Protein AF-A0A1F5MFX7-F1 (afdb_monomer_lite)

Organism: NCBI:txid1797792

Secondary structure (DSSP, 8-state):
--HHHHHHHHHHHHHHHHHHHHHHHHHHHHHHHHHHHHHHHIIIIIHHHHHHHHHHHHHHHHHHHHHHHHHHHHHHHHHHHHHHHTPPPPGGGSPPP--

Foldseek 3Di:
DDPVVVVVVVCVVCVVVVVVVVVVVVVVVVVVVVVVVVVCCCVPPPVPVVVVVVVVVVVVVVVVVVVVVVVVVVLVVVVVVCVVVVHDDDPVPDDDDDD

pLDDT: mean 91.45, std 9.1, range [54.09, 98.12]

Sequence (99 aa):
MNNVDFKKLLGEAIKPLSDAQEEFRKDLSGVKEDQADLRKIIEESVLPPLIYIETTVKSYSDRYVTNEDHIGRLDKRLHTVEDNLEISPPQDLTIPVFD

Structure (mmCIF, N/CA/C/O backbone):
data_AF-A0A1F5MFX7-F1
#
_entry.id   AF-A0A1F5MFX7-F1
#
loop_
_atom_site.group_PDB
_atom_site.id
_atom_site.type_symbol
_atom_site.label_atom_id
_atom_site.label_alt_id
_atom_site.label_comp_id
_atom_site.label_asym_id
_atom_site.label_entity_id
_atom_site.label_seq_id
_atom_site.pdbx_PDB_ins_code
_atom_site.Cartn_x
_atom_site.Cartn_y
_atom_site.Cartn_z
_atom_site.occupancy
_atom_site.B_iso_or_equiv
_atom_site.auth_seq_id
_atom_site.auth_comp_id
_atom_site.auth_asym_id
_atom_site.auth_atom_id
_atom_site.pdbx_PDB_model_num
ATOM 1 N N . MET A 1 1 ? -28.975 8.780 62.805 1.00 64.62 1 MET A N 1
ATOM 2 C CA . MET A 1 1 ? -28.848 7.993 61.562 1.00 64.62 1 MET A CA 1
ATOM 3 C C . MET A 1 1 ? -28.039 6.758 61.898 1.00 64.62 1 MET A C 1
ATOM 5 O O . MET A 1 1 ? -26.955 6.914 62.452 1.00 64.62 1 MET A O 1
ATOM 9 N N . ASN A 1 2 ? -28.583 5.559 61.687 1.00 89.19 2 ASN A N 1
ATOM 10 C CA . ASN A 1 2 ? -27.873 4.339 62.065 1.00 89.19 2 ASN A CA 1
ATOM 11 C C . ASN A 1 2 ? -26.829 3.991 60.998 1.00 89.19 2 ASN A C 1
ATOM 13 O O . ASN A 1 2 ? -26.958 4.357 59.833 1.00 89.19 2 ASN A O 1
ATOM 17 N N . ASN A 1 3 ? -25.776 3.276 61.401 1.00 89.00 3 ASN A N 1
ATOM 18 C CA . ASN A 1 3 ? -24.648 2.907 60.533 1.00 89.00 3 ASN A CA 1
ATOM 19 C C . ASN A 1 3 ? -25.111 2.189 59.243 1.00 89.00 3 ASN A C 1
ATOM 21 O O . ASN A 1 3 ? -24.537 2.369 58.173 1.00 89.00 3 ASN A O 1
ATOM 25 N N . VAL A 1 4 ? -26.212 1.439 59.335 1.00 92.38 4 VAL A N 1
ATOM 26 C CA . VAL A 1 4 ? -26.863 0.762 58.204 1.00 92.38 4 VAL A CA 1
ATOM 27 C C . VAL A 1 4 ? -27.397 1.758 57.166 1.00 92.38 4 VAL A C 1
ATOM 29 O O . VAL A 1 4 ? -27.126 1.590 55.978 1.00 92.38 4 VAL A O 1
ATOM 32 N N . ASP A 1 5 ? -28.080 2.821 57.597 1.00 92.12 5 ASP A N 1
ATOM 33 C CA . ASP A 1 5 ? -28.646 3.836 56.697 1.00 92.12 5 ASP A CA 1
ATOM 34 C C . ASP A 1 5 ? -27.542 4.615 55.979 1.00 92.12 5 ASP A C 1
ATOM 36 O O . ASP A 1 5 ? -27.641 4.899 54.790 1.00 92.12 5 ASP A O 1
ATOM 40 N N . PHE A 1 6 ? -26.449 4.909 56.689 1.00 92.25 6 PHE A N 1
ATOM 41 C CA . PHE A 1 6 ? -25.285 5.587 56.119 1.00 92.25 6 PHE A CA 1
ATOM 42 C C . PHE A 1 6 ? -24.582 4.750 55.052 1.00 92.25 6 PHE A C 1
ATOM 44 O O . PHE A 1 6 ? -24.281 5.258 53.973 1.00 92.25 6 PHE A O 1
ATOM 51 N N . LYS A 1 7 ? -24.380 3.453 55.307 1.00 92.94 7 LYS A N 1
ATOM 52 C CA . LYS A 1 7 ? -23.823 2.533 54.305 1.00 92.94 7 LYS A CA 1
ATOM 53 C C . LYS A 1 7 ? -24.714 2.412 53.074 1.00 92.94 7 LYS A C 1
ATOM 55 O O . LYS A 1 7 ? -24.194 2.354 51.964 1.00 92.94 7 LYS A O 1
ATOM 60 N N . LYS A 1 8 ? -26.036 2.397 53.259 1.00 94.06 8 LYS A N 1
ATOM 61 C CA . LYS A 1 8 ? -26.990 2.339 52.149 1.00 94.06 8 LYS A CA 1
ATOM 62 C C . LYS A 1 8 ? -26.911 3.593 51.274 1.00 94.06 8 LYS A C 1
ATOM 64 O O . LYS A 1 8 ? -26.781 3.470 50.062 1.00 94.06 8 LYS A O 1
ATOM 69 N N . LEU A 1 9 ? -26.888 4.774 51.893 1.00 94.06 9 LEU A N 1
ATOM 70 C CA . LEU A 1 9 ? -26.805 6.060 51.194 1.00 94.06 9 LEU A CA 1
ATOM 71 C C . LEU A 1 9 ? -25.475 6.212 50.430 1.00 94.06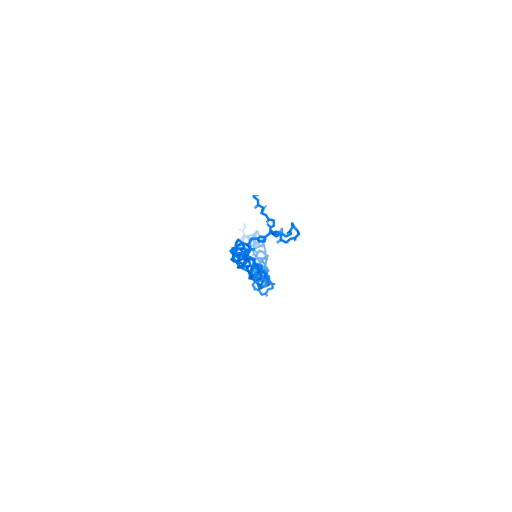 9 LEU A C 1
ATOM 73 O O . LEU A 1 9 ? -25.464 6.661 49.289 1.00 94.06 9 LEU A O 1
ATOM 77 N N . LEU A 1 10 ? -24.362 5.756 51.017 1.00 92.81 10 LEU A N 1
ATOM 78 C CA . LEU A 1 10 ? -23.066 5.673 50.330 1.00 92.81 10 LEU A CA 1
ATOM 79 C C . LEU A 1 10 ? -23.082 4.694 49.151 1.00 92.81 10 LEU A C 1
ATOM 81 O O . LEU A 1 10 ? -22.556 5.014 48.089 1.00 92.81 10 LEU A O 1
ATOM 85 N N . GLY A 1 11 ? -23.681 3.514 49.325 1.00 93.94 11 GLY A N 1
ATOM 86 C CA . GLY A 1 11 ? -23.807 2.525 48.255 1.00 93.94 11 GLY A CA 1
ATOM 87 C C . GLY A 1 11 ? -24.616 3.056 47.073 1.00 93.94 11 GLY A C 1
ATOM 88 O O . GLY A 1 11 ? -24.198 2.908 45.928 1.00 93.94 11 GLY A O 1
ATOM 89 N N . GLU A 1 12 ? -25.730 3.735 47.347 1.00 94.62 12 GLU A N 1
ATOM 90 C CA . GLU A 1 12 ? -26.561 4.379 46.323 1.00 94.62 12 GLU A CA 1
ATOM 91 C C . GLU A 1 12 ? -25.829 5.537 45.630 1.00 94.62 12 GLU A C 1
ATOM 93 O O . GLU A 1 12 ? -25.939 5.678 44.415 1.00 94.62 12 GLU A O 1
ATOM 98 N N . ALA A 1 13 ? -25.028 6.317 46.363 1.00 93.50 13 ALA A N 1
ATOM 99 C CA . ALA A 1 13 ? -24.245 7.414 45.795 1.00 93.50 13 ALA A CA 1
ATOM 100 C C . ALA A 1 13 ? -23.061 6.944 44.926 1.00 93.50 13 ALA A C 1
ATOM 102 O O . ALA A 1 13 ? -22.712 7.618 43.960 1.00 93.50 13 ALA A O 1
ATOM 103 N N . ILE A 1 14 ? -22.437 5.802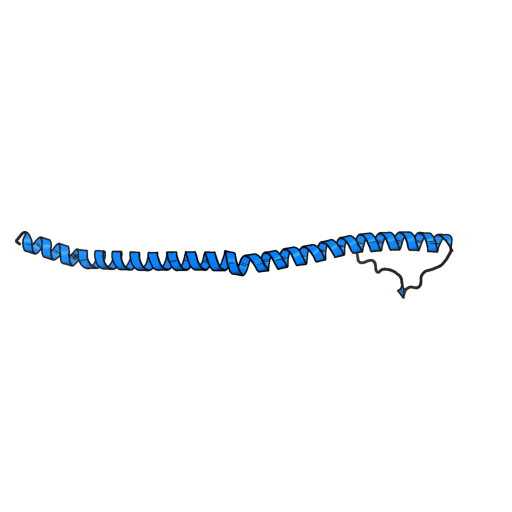 45.249 1.00 95.94 14 ILE A N 1
ATOM 104 C CA . ILE A 1 14 ? -21.280 5.264 44.507 1.00 95.94 14 ILE A CA 1
ATOM 105 C C . ILE A 1 14 ? -21.709 4.423 43.298 1.00 95.94 14 ILE A C 1
ATOM 107 O O . ILE A 1 14 ? -20.968 4.346 42.318 1.00 95.94 14 ILE A O 1
ATOM 111 N N . LYS A 1 15 ? -22.900 3.815 43.331 1.00 95.62 15 LYS A N 1
ATOM 112 C CA . LYS A 1 15 ? -23.386 2.922 42.271 1.00 95.62 15 LYS A CA 1
ATOM 113 C C . LYS A 1 15 ? -23.282 3.513 40.850 1.00 95.62 15 LYS A C 1
ATOM 115 O O . LYS A 1 15 ? -22.698 2.834 40.011 1.00 95.62 15 LYS A O 1
ATOM 120 N N . PRO A 1 16 ? -23.699 4.767 40.575 1.00 95.88 16 PRO A N 1
ATOM 121 C CA . PRO A 1 16 ? -23.558 5.355 39.239 1.00 95.88 16 PRO A CA 1
ATOM 122 C C . PRO A 1 16 ? -22.104 5.424 38.759 1.00 95.88 16 PRO A C 1
ATOM 124 O O . PRO A 1 16 ? -21.833 5.281 37.572 1.00 95.88 16 PRO A O 1
ATOM 127 N N . LEU A 1 17 ? -21.157 5.625 39.682 1.00 95.12 17 LEU A N 1
ATOM 128 C CA . LEU A 1 17 ? -19.730 5.673 39.371 1.00 95.12 17 LEU A CA 1
ATOM 129 C C . LEU A 1 17 ? -19.189 4.283 39.008 1.00 95.12 17 LEU A C 1
ATOM 131 O O . LEU A 1 17 ? -18.356 4.160 38.114 1.00 95.12 17 LEU A O 1
ATOM 135 N N . SER A 1 18 ? -19.670 3.245 39.699 1.00 94.81 18 SER A N 1
ATOM 136 C CA . SER A 1 18 ? -19.326 1.850 39.410 1.00 94.81 18 SER A CA 1
ATOM 137 C C . SER A 1 18 ? -19.873 1.414 38.052 1.00 94.81 18 SER A C 1
ATOM 139 O O . SER A 1 18 ? -19.135 0.821 37.268 1.00 94.81 18 SER A O 1
ATOM 141 N N . ASP A 1 19 ? -21.131 1.753 37.766 1.00 96.25 19 ASP A N 1
ATOM 142 C CA . ASP A 1 19 ? -21.796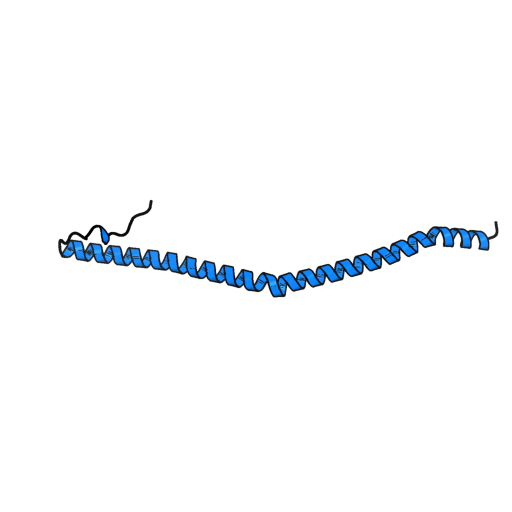 1.416 36.505 1.00 96.25 19 ASP A CA 1
ATOM 143 C C . ASP A 1 19 ? -21.087 2.112 35.325 1.00 96.25 19 ASP A C 1
ATOM 145 O O . ASP A 1 19 ? -20.724 1.464 34.344 1.00 96.25 19 ASP A O 1
ATOM 149 N N . ALA A 1 20 ? -20.762 3.405 35.464 1.00 96.38 20 ALA A N 1
ATOM 150 C CA . ALA A 1 20 ? -19.992 4.143 34.460 1.00 96.38 20 ALA A CA 1
ATOM 151 C C . ALA A 1 20 ? -18.579 3.567 34.257 1.00 96.38 20 ALA A C 1
ATOM 153 O O . ALA A 1 20 ? -18.071 3.511 33.138 1.00 96.38 20 ALA A O 1
ATOM 154 N N . GLN A 1 21 ? -17.920 3.113 35.329 1.00 96.25 21 GLN A N 1
ATOM 155 C CA . GLN A 1 21 ? -16.602 2.489 35.219 1.00 96.25 21 GLN A CA 1
ATOM 156 C C . GLN A 1 21 ? -16.655 1.165 34.442 1.00 96.25 21 GLN A C 1
ATOM 158 O O . GLN A 1 21 ? -15.710 0.843 33.718 1.00 96.25 21 GLN A O 1
ATOM 163 N N . GLU A 1 22 ? -17.725 0.388 34.597 1.00 96.50 22 GLU A N 1
ATOM 164 C CA . GLU A 1 22 ? -17.928 -0.851 33.848 1.00 96.50 22 GLU A CA 1
ATOM 165 C C . GLU A 1 22 ? -18.207 -0.578 32.364 1.00 96.50 22 GLU A C 1
ATOM 167 O O . GLU A 1 22 ? -17.590 -1.211 31.503 1.00 96.50 22 GLU A O 1
ATOM 172 N N . GLU A 1 23 ? -19.034 0.424 32.061 1.00 97.00 23 GLU A N 1
ATOM 173 C CA . GLU A 1 23 ? -19.304 0.872 30.691 1.00 97.00 23 GLU A CA 1
ATOM 174 C C . GLU A 1 23 ? -18.017 1.327 29.986 1.00 97.00 23 GLU A C 1
ATOM 176 O O . GLU A 1 23 ? -17.666 0.793 28.934 1.00 97.00 23 GLU A O 1
ATOM 181 N N . PHE A 1 24 ? -17.211 2.182 30.627 1.00 96.94 24 PHE A N 1
ATOM 182 C CA . PHE A 1 24 ? -15.929 2.612 30.060 1.00 96.94 24 PHE A CA 1
ATOM 183 C C . PHE A 1 24 ? -14.949 1.462 29.825 1.00 96.94 24 PHE A C 1
ATOM 185 O O . PHE A 1 24 ? -14.163 1.498 28.877 1.00 96.94 24 PHE A O 1
ATOM 192 N N . ARG A 1 25 ? -14.957 0.427 30.675 1.00 96.50 25 ARG A N 1
ATOM 193 C CA . ARG A 1 25 ? -14.116 -0.760 30.453 1.00 96.50 25 ARG A CA 1
ATOM 194 C C . ARG A 1 25 ? -14.556 -1.527 29.217 1.00 96.50 25 ARG A C 1
ATOM 196 O O . ARG A 1 25 ? -13.694 -2.012 28.483 1.00 96.50 25 ARG A O 1
ATOM 203 N N . LYS A 1 26 ? -15.865 -1.632 28.995 1.00 96.81 26 LYS A N 1
ATOM 204 C CA . LYS A 1 26 ? -16.426 -2.288 27.819 1.00 96.81 26 LYS A CA 1
ATOM 205 C C . LYS A 1 26 ? -16.085 -1.506 26.552 1.00 96.81 26 LYS A C 1
ATOM 207 O O . LYS A 1 26 ? -15.531 -2.094 25.626 1.00 96.81 26 LYS A O 1
ATOM 212 N N . ASP A 1 27 ? -16.289 -0.196 26.547 1.00 97.06 27 ASP A N 1
ATOM 213 C CA . ASP A 1 27 ? -15.947 0.652 25.401 1.00 97.06 27 ASP A CA 1
ATOM 214 C C . ASP A 1 27 ? -14.453 0.585 25.078 1.00 97.06 27 ASP A C 1
ATOM 216 O O . ASP A 1 27 ? -14.063 0.378 23.931 1.00 97.06 27 ASP A O 1
ATOM 220 N N . LEU A 1 28 ? -13.596 0.654 26.102 1.00 96.81 28 LEU A N 1
ATOM 221 C CA . LEU A 1 28 ? -12.153 0.523 25.922 1.00 96.81 28 LEU A CA 1
ATOM 222 C C . LEU A 1 28 ? -11.760 -0.844 25.345 1.00 96.81 28 LEU A C 1
ATOM 224 O O . LEU A 1 28 ? -10.786 -0.935 24.598 1.00 96.81 28 LEU A O 1
ATOM 228 N N . SER A 1 29 ? -12.478 -1.910 25.705 1.00 96.62 29 SER A N 1
ATOM 229 C CA . SER A 1 29 ? -12.250 -3.231 25.115 1.00 96.62 29 SER A CA 1
ATOM 230 C C . SER A 1 29 ? -12.631 -3.271 23.634 1.00 96.62 29 SER A C 1
ATOM 232 O O . SER A 1 29 ? -11.832 -3.770 22.847 1.00 96.62 29 SER A O 1
ATOM 234 N N . GLY A 1 30 ? -13.750 -2.645 23.248 1.00 97.75 30 GLY A N 1
ATOM 235 C CA . GLY A 1 30 ? -14.159 -2.524 21.845 1.00 97.75 30 GLY A CA 1
ATOM 236 C C . GLY A 1 30 ? -13.152 -1.727 21.017 1.00 97.75 30 GLY A C 1
ATOM 237 O O . GLY A 1 30 ? -12.686 -2.198 19.989 1.00 97.75 30 GLY A O 1
ATOM 238 N N . VAL A 1 31 ? -12.687 -0.583 21.530 1.00 97.75 31 VAL A N 1
ATOM 239 C CA . VAL A 1 31 ? -11.658 0.232 20.855 1.00 97.75 31 VAL A CA 1
ATOM 240 C C . VAL A 1 31 ? -10.360 -0.550 20.628 1.00 97.75 31 VAL A C 1
ATOM 242 O O . VAL A 1 31 ? -9.698 -0.376 19.606 1.00 97.75 31 VAL A O 1
ATOM 245 N N . LYS A 1 32 ? -9.966 -1.414 21.571 1.00 97.50 32 LYS A N 1
ATOM 246 C CA . LYS A 1 32 ? -8.769 -2.256 21.411 1.00 97.50 32 LYS A CA 1
ATOM 247 C C . LYS A 1 32 ? -8.946 -3.317 20.330 1.00 97.50 32 LYS A C 1
ATOM 249 O O . LYS A 1 32 ? -7.975 -3.622 19.641 1.00 97.50 32 LYS A O 1
ATOM 254 N N . GLU A 1 33 ? -10.143 -3.879 20.211 1.00 98.06 33 GLU A N 1
ATOM 255 C CA . GLU A 1 33 ? -10.483 -4.844 19.167 1.00 98.06 33 GLU A CA 1
ATOM 256 C C . GLU A 1 33 ? -10.478 -4.169 17.791 1.00 98.06 33 GLU A C 1
ATOM 258 O O . GLU A 1 33 ? -9.719 -4.588 16.918 1.00 98.06 33 GLU A O 1
ATOM 263 N N . ASP A 1 34 ? -11.164 -3.031 17.653 1.00 97.88 34 ASP A N 1
ATOM 264 C CA . ASP A 1 34 ? -11.168 -2.230 16.423 1.00 97.88 34 ASP A CA 1
ATOM 265 C C . ASP A 1 34 ? -9.744 -1.833 15.997 1.00 97.88 34 ASP A C 1
ATOM 267 O O . ASP A 1 34 ? -9.378 -1.895 14.820 1.00 97.88 34 ASP A O 1
ATOM 271 N N . GLN A 1 35 ? -8.895 -1.448 16.958 1.00 97.81 35 GLN A N 1
ATOM 272 C CA . GLN A 1 35 ? -7.496 -1.121 16.689 1.00 97.81 35 GLN A CA 1
ATOM 273 C C . GLN A 1 35 ? -6.705 -2.337 16.178 1.00 97.81 35 GLN A C 1
ATOM 275 O O . GLN A 1 35 ? -5.855 -2.189 15.293 1.00 97.81 35 GLN A O 1
ATOM 280 N N . ALA A 1 36 ? -6.947 -3.525 16.736 1.00 98.00 36 ALA A N 1
ATOM 281 C CA . ALA A 1 36 ? -6.292 -4.753 16.299 1.00 98.00 36 ALA A CA 1
ATOM 282 C C . ALA A 1 36 ? -6.718 -5.136 14.873 1.00 98.00 36 ALA A C 1
ATOM 284 O O . ALA A 1 36 ? -5.861 -5.464 14.048 1.00 98.00 36 ALA A O 1
ATOM 285 N N . ASP A 1 37 ? -8.005 -5.008 14.560 1.00 98.06 37 ASP A N 1
ATOM 286 C CA . ASP A 1 37 ? -8.547 -5.296 13.233 1.00 98.06 37 ASP A CA 1
ATOM 287 C C . ASP A 1 37 ? -8.033 -4.317 12.177 1.00 98.06 37 ASP A C 1
ATOM 289 O O . ASP A 1 37 ? -7.589 -4.733 11.104 1.00 98.06 37 ASP A O 1
ATOM 293 N N . LEU A 1 38 ? -7.990 -3.018 12.490 1.00 98.12 38 LEU A N 1
ATOM 294 C CA . LEU A 1 38 ? -7.401 -2.015 11.600 1.00 98.12 38 LEU A CA 1
ATOM 295 C C . LEU A 1 38 ? -5.935 -2.318 11.300 1.00 98.12 38 LEU A C 1
ATOM 297 O O . LEU A 1 38 ? -5.505 -2.240 10.148 1.00 98.12 38 LEU A O 1
ATOM 301 N N . ARG A 1 39 ? -5.167 -2.696 12.326 1.00 97.94 39 ARG A N 1
ATOM 302 C CA . ARG A 1 39 ? -3.767 -3.079 12.147 1.00 97.94 39 ARG A CA 1
ATOM 303 C C . ARG A 1 39 ? -3.641 -4.271 11.201 1.00 97.94 39 ARG A C 1
ATOM 305 O O . ARG A 1 39 ? -2.810 -4.236 10.296 1.00 97.94 39 ARG A O 1
ATOM 312 N N . LYS A 1 40 ? -4.495 -5.279 11.365 1.00 98.06 40 LYS A N 1
ATOM 313 C CA . LYS A 1 40 ? -4.522 -6.458 10.500 1.00 98.06 40 LYS A CA 1
ATOM 314 C C . LYS A 1 40 ? -4.857 -6.101 9.050 1.00 98.06 40 LYS A C 1
ATOM 316 O O . LYS A 1 40 ? -4.162 -6.544 8.142 1.00 98.06 40 LYS A O 1
ATOM 321 N N . ILE A 1 41 ? -5.859 -5.252 8.817 1.00 98.06 41 ILE A N 1
ATOM 322 C CA . ILE A 1 41 ? -6.222 -4.787 7.467 1.00 98.06 41 ILE A CA 1
ATOM 323 C C . ILE A 1 41 ? -5.043 -4.065 6.807 1.00 98.06 41 ILE A C 1
ATOM 325 O O . ILE A 1 41 ? -4.733 -4.317 5.641 1.00 98.06 41 ILE A O 1
ATOM 329 N N . ILE A 1 42 ? -4.362 -3.187 7.547 1.00 97.06 42 ILE A N 1
ATOM 330 C CA . ILE A 1 42 ? -3.195 -2.466 7.034 1.00 97.06 42 ILE A CA 1
ATOM 331 C C . ILE A 1 42 ? -2.092 -3.453 6.636 1.00 97.06 42 ILE A C 1
ATOM 333 O O . ILE A 1 42 ? -1.582 -3.382 5.517 1.00 97.06 42 ILE A O 1
ATOM 337 N N . GLU A 1 43 ? -1.749 -4.380 7.531 1.00 97.12 43 GLU A N 1
ATOM 338 C CA . GLU A 1 43 ? -0.647 -5.325 7.335 1.00 97.12 43 GLU A CA 1
ATOM 339 C C . GLU A 1 43 ? -0.932 -6.349 6.227 1.00 97.12 43 GLU A C 1
ATOM 341 O O . GLU A 1 43 ? -0.053 -6.631 5.414 1.00 97.12 43 GLU A O 1
ATOM 346 N N . GLU A 1 44 ? -2.154 -6.874 6.152 1.00 96.62 44 GLU A N 1
ATOM 347 C CA . GLU A 1 44 ? -2.488 -7.983 5.251 1.00 96.62 44 GLU A CA 1
ATOM 348 C C . GLU A 1 44 ? -3.058 -7.526 3.905 1.00 96.62 44 GLU A C 1
ATOM 350 O O . GLU A 1 44 ? -2.865 -8.202 2.897 1.00 96.62 44 GLU A O 1
ATOM 355 N N . SER A 1 45 ? -3.774 -6.398 3.866 1.00 95.44 45 SER A N 1
ATOM 356 C CA . SER A 1 45 ? -4.536 -5.987 2.676 1.00 95.44 45 SER A CA 1
ATOM 357 C C . SER A 1 45 ? -4.002 -4.725 2.008 1.00 95.44 45 SER A C 1
ATOM 359 O O . SER A 1 45 ? -4.111 -4.599 0.791 1.00 95.44 45 SER A O 1
ATOM 361 N N . VAL A 1 46 ? -3.432 -3.786 2.769 1.00 96.56 46 VAL A N 1
ATOM 362 C CA . VAL A 1 46 ? -3.016 -2.477 2.231 1.00 96.56 46 VAL A CA 1
ATOM 363 C C . VAL A 1 46 ? -1.531 -2.448 1.876 1.00 96.56 46 VAL A C 1
ATOM 365 O O . VAL A 1 46 ? -1.172 -2.041 0.771 1.00 96.56 46 VAL A O 1
ATOM 368 N N . LEU A 1 47 ? -0.656 -2.893 2.780 1.00 97.62 47 LEU A N 1
ATOM 369 C CA . LEU A 1 47 ? 0.793 -2.843 2.560 1.00 97.62 47 LEU A CA 1
ATOM 370 C C . LEU A 1 47 ? 1.273 -3.706 1.378 1.00 97.62 47 LE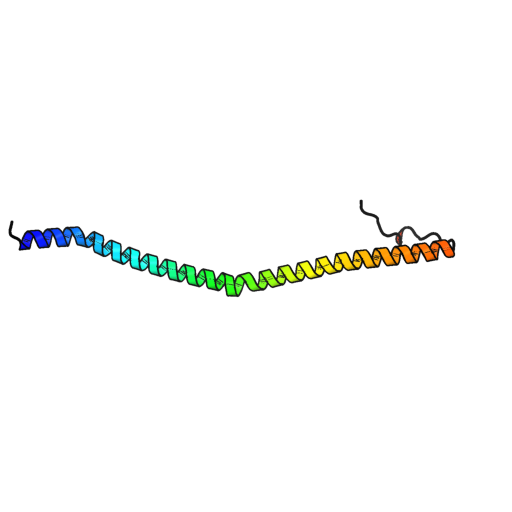U A C 1
ATOM 372 O O . LEU A 1 47 ? 2.063 -3.196 0.580 1.00 97.62 47 LEU A O 1
ATOM 376 N N . PRO A 1 48 ? 0.814 -4.960 1.190 1.00 97.75 48 PRO A N 1
ATOM 377 C CA . PRO A 1 48 ? 1.310 -5.794 0.096 1.00 97.75 48 PRO A CA 1
ATOM 378 C C . PRO A 1 48 ? 1.101 -5.205 -1.312 1.00 97.75 48 PRO A C 1
ATOM 380 O O . PRO A 1 48 ? 2.079 -5.134 -2.064 1.00 97.75 48 PRO A O 1
ATOM 383 N N . PRO A 1 49 ? -0.105 -4.738 -1.706 1.00 97.31 49 PRO A N 1
ATOM 384 C CA . PRO A 1 49 ? -0.283 -4.140 -3.026 1.00 97.31 49 PRO A CA 1
ATOM 385 C C . PRO A 1 49 ? 0.475 -2.817 -3.183 1.00 97.31 49 PRO A C 1
ATOM 387 O O . PRO A 1 49 ? 0.966 -2.543 -4.275 1.00 97.31 49 PRO A O 1
ATOM 390 N N . LEU A 1 50 ? 0.633 -2.018 -2.119 1.00 97.31 50 LEU A N 1
ATOM 391 C CA . LEU A 1 50 ? 1.440 -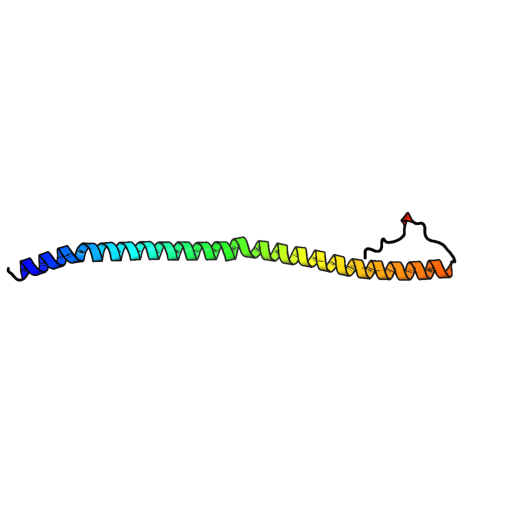0.792 -2.174 1.00 97.31 50 LEU A CA 1
ATOM 392 C C . LEU A 1 50 ? 2.908 -1.091 -2.492 1.00 97.31 50 LEU A C 1
ATOM 394 O O . LEU A 1 50 ? 3.466 -0.482 -3.403 1.00 97.31 50 LEU A O 1
ATOM 398 N N . ILE A 1 51 ? 3.503 -2.073 -1.811 1.00 97.44 51 ILE A N 1
ATOM 399 C CA . ILE A 1 51 ? 4.882 -2.511 -2.074 1.00 97.44 51 ILE A CA 1
ATOM 400 C C . ILE A 1 51 ? 5.016 -3.033 -3.511 1.00 97.44 51 ILE A C 1
ATOM 402 O O . ILE A 1 51 ? 5.991 -2.737 -4.206 1.00 97.44 51 ILE A O 1
ATOM 406 N N . TYR A 1 52 ? 4.031 -3.792 -3.995 1.00 97.75 52 TYR A N 1
ATOM 407 C CA . TYR A 1 52 ? 4.024 -4.273 -5.377 1.00 97.75 52 TYR A CA 1
ATOM 408 C C . TYR A 1 52 ? 4.002 -3.124 -6.397 1.00 97.75 52 TYR A C 1
ATOM 410 O O . TYR A 1 52 ? 4.769 -3.131 -7.362 1.00 97.75 52 TYR A O 1
ATOM 418 N N . ILE A 1 53 ? 3.155 -2.117 -6.183 1.00 97.75 53 ILE A N 1
ATOM 419 C CA . ILE A 1 53 ? 3.082 -0.941 -7.058 1.00 97.75 53 ILE A CA 1
ATOM 420 C C . ILE A 1 53 ? 4.404 -0.173 -7.022 1.00 97.75 53 ILE A C 1
ATOM 422 O O . ILE A 1 53 ? 4.952 0.132 -8.079 1.00 97.75 53 ILE A O 1
ATOM 426 N N . GLU A 1 54 ? 4.946 0.094 -5.834 1.00 97.25 54 GLU A N 1
ATOM 427 C CA . GLU A 1 54 ? 6.207 0.820 -5.663 1.00 97.25 54 GLU A CA 1
ATOM 428 C C . GLU A 1 54 ? 7.360 0.128 -6.403 1.00 97.25 54 GLU A C 1
ATOM 430 O O . GLU A 1 54 ? 8.071 0.749 -7.196 1.00 97.25 54 GLU A O 1
ATOM 435 N N . THR A 1 55 ? 7.510 -1.182 -6.207 1.00 97.50 55 THR A N 1
ATOM 436 C CA . THR A 1 55 ? 8.551 -1.975 -6.878 1.00 97.50 55 THR A CA 1
ATOM 437 C C . THR A 1 55 ? 8.362 -2.022 -8.394 1.00 97.50 55 THR A C 1
ATOM 439 O O . THR A 1 55 ? 9.341 -1.933 -9.139 1.00 97.50 55 THR A O 1
ATOM 442 N N . THR A 1 56 ? 7.118 -2.095 -8.869 1.00 97.81 56 THR A N 1
ATOM 443 C CA . THR A 1 56 ? 6.794 -2.081 -10.301 1.00 97.81 56 THR A CA 1
ATOM 444 C C . THR A 1 56 ? 7.133 -0.736 -10.942 1.00 97.81 56 THR A C 1
ATOM 446 O O . THR A 1 56 ? 7.813 -0.694 -11.969 1.00 97.81 56 THR A O 1
ATOM 449 N N . VAL A 1 57 ? 6.718 0.373 -10.323 1.00 97.56 57 VAL A N 1
ATOM 450 C CA . VAL A 1 57 ? 7.018 1.732 -10.799 1.00 97.56 57 VAL A CA 1
ATOM 451 C C . VAL A 1 57 ? 8.525 1.970 -10.818 1.00 97.56 57 VAL A C 1
ATOM 453 O O . VAL A 1 57 ? 9.054 2.456 -11.819 1.00 97.56 57 VAL A O 1
ATOM 456 N N . LYS A 1 58 ? 9.236 1.548 -9.766 1.00 97.25 58 LYS A N 1
ATOM 457 C CA . LYS A 1 58 ? 10.697 1.623 -9.719 1.00 97.25 58 LYS A CA 1
ATOM 458 C C . LYS A 1 58 ? 11.346 0.837 -10.859 1.00 97.25 58 LYS A C 1
ATOM 460 O O . LYS A 1 58 ? 12.202 1.379 -11.549 1.00 97.25 58 LYS A O 1
ATOM 465 N N . SER A 1 59 ? 10.891 -0.390 -11.128 1.00 96.50 59 SER A N 1
ATOM 466 C CA . SER A 1 59 ? 11.419 -1.190 -12.242 1.00 96.50 59 SER A CA 1
ATOM 467 C C . SER A 1 59 ? 11.227 -0.504 -13.595 1.00 96.50 59 SER A C 1
ATOM 469 O O . SER A 1 59 ? 12.129 -0.546 -14.430 1.00 96.50 59 SER A O 1
ATOM 471 N N . TYR A 1 60 ? 10.082 0.144 -13.827 1.00 97.00 60 TYR A N 1
ATOM 472 C CA . TYR A 1 60 ? 9.884 0.924 -15.047 1.00 97.00 60 TYR A CA 1
ATOM 473 C C . TYR A 1 60 ? 10.818 2.130 -15.118 1.00 97.00 60 TYR A C 1
ATOM 475 O O . TYR A 1 60 ? 11.421 2.348 -16.167 1.00 97.00 60 TYR A O 1
ATOM 483 N N . SER A 1 61 ? 10.987 2.867 -14.019 1.00 95.62 61 SER A N 1
ATOM 484 C CA . SER A 1 61 ? 11.933 3.986 -13.956 1.00 95.62 61 SER A CA 1
ATOM 485 C C . SER A 1 61 ? 13.358 3.539 -14.294 1.00 95.62 61 SER A C 1
ATOM 487 O O . SER A 1 61 ? 14.001 4.139 -15.152 1.00 95.62 61 SER A O 1
ATOM 489 N N . ASP A 1 62 ? 13.832 2.447 -13.690 1.00 96.19 62 ASP A N 1
ATOM 490 C CA . ASP A 1 62 ? 15.182 1.920 -13.929 1.00 96.19 62 ASP A CA 1
ATOM 491 C C . ASP A 1 62 ? 15.379 1.511 -15.402 1.00 96.19 62 ASP A C 1
ATOM 493 O O . ASP A 1 62 ? 16.441 1.730 -15.994 1.00 96.19 62 ASP A O 1
ATOM 497 N N . ARG A 1 63 ? 14.336 0.948 -16.031 1.00 95.25 63 ARG A N 1
ATOM 498 C CA . ARG A 1 63 ? 14.350 0.614 -17.464 1.00 95.25 63 ARG A CA 1
ATOM 499 C C . ARG A 1 63 ? 14.424 1.852 -18.348 1.00 95.25 63 ARG A C 1
ATOM 501 O O . ARG A 1 63 ? 15.129 1.799 -19.349 1.00 95.25 63 ARG A O 1
ATOM 508 N N . TYR A 1 64 ? 13.734 2.941 -18.009 1.00 93.88 64 TYR A N 1
ATOM 509 C CA . TYR A 1 64 ? 13.832 4.186 -18.776 1.00 93.88 64 TYR A CA 1
ATOM 510 C C . TYR A 1 64 ? 15.242 4.771 -18.723 1.00 93.88 64 TYR A C 1
ATOM 512 O O . TYR A 1 64 ? 15.794 5.059 -19.778 1.00 93.88 64 TYR A O 1
ATOM 520 N N . VAL A 1 65 ? 15.857 4.829 -17.539 1.00 93.88 65 VAL A N 1
ATOM 521 C CA . VAL A 1 65 ? 17.252 5.286 -17.379 1.00 93.88 65 VAL A CA 1
ATOM 522 C C . VAL A 1 65 ? 18.219 4.405 -18.178 1.00 93.88 65 VAL A C 1
ATOM 524 O O . VAL A 1 65 ? 19.110 4.893 -18.867 1.00 93.88 65 VAL A O 1
ATOM 527 N N . THR A 1 66 ? 18.023 3.085 -18.140 1.00 94.00 66 THR A N 1
ATOM 528 C CA . THR A 1 66 ? 18.850 2.150 -18.922 1.00 94.00 66 THR A CA 1
ATOM 529 C C . THR A 1 66 ? 18.663 2.355 -20.428 1.00 94.00 66 THR A C 1
ATOM 531 O O . THR A 1 66 ? 19.629 2.342 -21.190 1.00 94.00 66 THR A O 1
ATOM 534 N N . ASN A 1 67 ? 17.419 2.545 -20.871 1.00 92.38 67 ASN A N 1
ATOM 535 C CA . ASN A 1 67 ? 17.112 2.788 -22.275 1.00 92.38 67 ASN A CA 1
ATOM 536 C C . ASN A 1 67 ? 17.693 4.116 -22.759 1.00 92.38 67 ASN A C 1
ATOM 538 O O . ASN A 1 67 ? 18.188 4.164 -23.878 1.00 92.38 67 ASN A O 1
ATOM 542 N N . GLU A 1 68 ? 17.678 5.156 -21.932 1.00 90.75 68 GLU A N 1
ATOM 543 C CA . GLU A 1 68 ? 18.306 6.443 -22.229 1.00 90.75 68 GLU A CA 1
ATOM 544 C C . GLU A 1 68 ? 19.814 6.285 -22.490 1.00 90.75 68 GLU A C 1
ATOM 546 O O . GLU A 1 68 ? 20.299 6.716 -23.537 1.00 90.75 68 GLU A O 1
ATOM 551 N N . ASP A 1 69 ? 20.547 5.573 -21.621 1.00 92.00 69 ASP A N 1
ATOM 552 C CA . ASP A 1 69 ? 21.977 5.279 -21.841 1.00 92.00 69 ASP A CA 1
ATOM 553 C C . ASP A 1 69 ? 22.197 4.473 -23.132 1.00 92.00 69 ASP A C 1
ATOM 555 O O . ASP A 1 69 ? 23.084 4.779 -23.933 1.00 92.00 69 ASP A O 1
ATOM 559 N N . HIS A 1 70 ? 21.368 3.457 -23.386 1.00 91.69 70 HIS A N 1
ATOM 560 C CA . HIS A 1 70 ? 21.458 2.668 -24.615 1.00 91.69 70 HIS A CA 1
ATOM 561 C C . HIS A 1 70 ? 21.200 3.499 -25.876 1.00 91.69 70 HIS A C 1
ATOM 563 O O . HIS A 1 70 ? 21.947 3.363 -26.849 1.00 91.69 70 HIS A O 1
ATOM 569 N N . ILE A 1 71 ? 20.182 4.361 -25.861 1.00 89.88 71 ILE A N 1
ATOM 570 C CA . ILE A 1 71 ? 19.859 5.271 -26.961 1.00 89.88 71 ILE A CA 1
ATOM 571 C C . ILE A 1 71 ? 21.028 6.231 -27.188 1.00 89.88 71 ILE A C 1
ATOM 573 O O . ILE A 1 71 ? 21.514 6.320 -28.311 1.00 89.88 71 ILE A O 1
ATOM 577 N N . GLY A 1 72 ? 21.571 6.844 -26.132 1.00 89.31 72 GLY A N 1
ATOM 578 C CA . GLY A 1 72 ? 22.728 7.736 -26.244 1.00 89.31 72 GLY A CA 1
ATOM 579 C C . GLY A 1 72 ? 23.988 7.044 -26.782 1.00 89.31 72 GLY A C 1
ATOM 580 O O . GLY A 1 72 ? 24.770 7.638 -27.526 1.00 89.31 72 GLY A O 1
ATOM 581 N N . ARG A 1 73 ? 24.210 5.763 -26.458 1.00 91.19 73 ARG A N 1
ATOM 582 C CA . ARG A 1 73 ? 25.314 4.977 -27.042 1.00 91.19 73 ARG A CA 1
ATOM 583 C C . ARG A 1 73 ? 25.082 4.638 -28.509 1.00 91.19 73 ARG A C 1
ATOM 585 O O . ARG A 1 73 ? 26.039 4.648 -29.283 1.00 91.19 73 ARG A O 1
ATOM 592 N N . LEU A 1 74 ? 23.854 4.277 -28.880 1.00 90.00 74 LEU A N 1
ATOM 593 C CA . LEU A 1 74 ? 23.496 4.003 -30.272 1.00 90.00 74 LEU A CA 1
ATOM 594 C C . LEU A 1 74 ? 23.647 5.258 -31.125 1.00 90.00 74 LEU A C 1
ATOM 596 O O . LEU A 1 74 ? 24.265 5.176 -32.181 1.00 90.00 74 LEU A O 1
ATOM 600 N N . ASP A 1 75 ? 23.187 6.398 -30.621 1.00 88.25 75 ASP A N 1
ATOM 601 C CA . ASP A 1 75 ? 23.307 7.699 -31.272 1.00 88.25 75 ASP A CA 1
ATOM 602 C C . ASP A 1 75 ? 24.768 8.060 -31.576 1.00 88.25 75 ASP A C 1
ATOM 604 O O . ASP A 1 75 ? 25.124 8.314 -32.725 1.00 88.25 75 ASP A O 1
ATOM 608 N N . LYS A 1 76 ? 25.663 7.941 -30.584 1.00 89.25 76 LYS A N 1
ATOM 609 C CA . LYS A 1 76 ? 27.111 8.158 -30.777 1.00 89.25 76 LYS A CA 1
ATOM 610 C C . LYS A 1 76 ? 27.716 7.246 -31.843 1.00 89.25 76 LYS A C 1
ATOM 612 O O . LYS A 1 76 ? 28.570 7.669 -32.624 1.00 89.25 76 LYS A O 1
ATOM 617 N N . ARG A 1 77 ? 27.318 5.968 -31.856 1.00 88.31 77 ARG A N 1
ATOM 618 C CA . ARG A 1 77 ? 27.808 4.990 -32.840 1.00 88.31 77 ARG A CA 1
ATOM 619 C C . ARG A 1 77 ? 27.297 5.308 -34.238 1.00 88.31 77 ARG A C 1
ATOM 621 O O . ARG A 1 77 ? 28.057 5.136 -35.185 1.00 88.31 77 ARG A O 1
ATOM 628 N N . LEU A 1 78 ? 26.042 5.736 -34.352 1.00 89.12 78 LEU A N 1
ATOM 629 C CA . LEU A 1 78 ? 25.438 6.119 -35.618 1.00 89.12 78 LEU A CA 1
ATOM 630 C C . LEU A 1 78 ? 26.146 7.347 -36.191 1.00 89.12 78 LEU A C 1
ATOM 632 O O . LEU A 1 78 ? 26.675 7.243 -37.292 1.00 89.12 78 LEU A O 1
ATOM 636 N N . HIS A 1 79 ? 26.307 8.406 -35.392 1.00 86.62 79 HIS A N 1
ATOM 637 C CA . HIS A 1 79 ? 27.075 9.596 -35.770 1.00 86.62 79 HIS A CA 1
ATOM 638 C C . HIS A 1 79 ? 28.489 9.239 -36.244 1.00 86.62 79 HIS A C 1
ATOM 640 O O . HIS A 1 79 ? 28.922 9.672 -37.302 1.00 86.62 79 HIS A O 1
ATOM 646 N N . THR A 1 80 ? 29.194 8.357 -35.524 1.00 91.12 80 THR A N 1
ATOM 647 C CA . THR A 1 80 ? 30.537 7.908 -35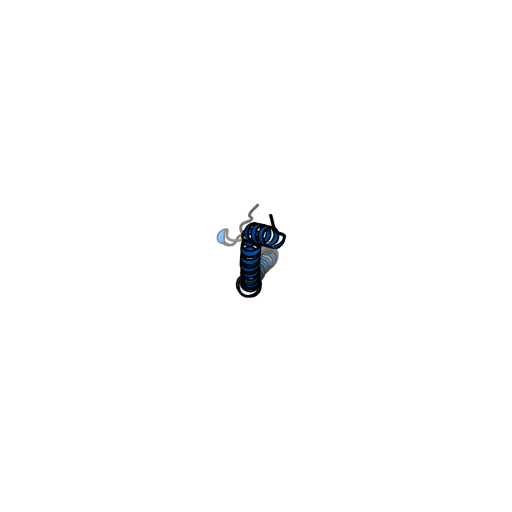.939 1.00 91.12 80 THR A CA 1
ATOM 648 C C . THR A 1 80 ? 30.527 7.237 -37.320 1.00 91.12 80 THR A C 1
ATOM 650 O O . THR A 1 80 ? 31.477 7.371 -38.088 1.00 91.12 80 THR A O 1
ATOM 653 N N . VAL A 1 81 ? 29.495 6.454 -37.642 1.00 90.19 81 VAL A N 1
ATOM 654 C CA . VAL A 1 81 ? 29.376 5.791 -38.951 1.00 90.19 81 VAL A CA 1
ATOM 655 C C . VAL A 1 81 ? 28.994 6.793 -40.038 1.00 90.19 81 VAL A C 1
ATOM 657 O O . VAL A 1 81 ? 29.571 6.743 -41.119 1.00 90.19 81 VAL A O 1
ATOM 660 N N . GLU A 1 82 ? 28.061 7.696 -39.753 1.00 88.94 82 GLU A N 1
ATOM 661 C CA . GLU A 1 82 ? 27.630 8.763 -40.660 1.00 88.94 82 GLU A CA 1
ATOM 662 C C . GLU A 1 82 ? 28.786 9.693 -41.024 1.00 88.94 82 GLU A C 1
ATOM 664 O O . GLU A 1 82 ? 29.005 9.933 -42.210 1.00 88.94 82 GLU A O 1
ATOM 669 N N . ASP A 1 83 ? 29.597 10.093 -40.042 1.00 90.88 83 ASP A N 1
ATOM 670 C CA . ASP A 1 83 ? 30.809 10.890 -40.244 1.00 90.88 83 ASP A CA 1
ATOM 671 C C . ASP A 1 83 ? 31.821 10.163 -41.141 1.00 90.88 83 ASP A C 1
ATOM 673 O O . ASP A 1 83 ? 32.368 10.745 -42.075 1.00 90.88 83 ASP A O 1
ATOM 677 N N . ASN A 1 84 ? 32.052 8.867 -40.897 1.00 93.69 84 ASN A N 1
ATOM 678 C CA . ASN A 1 84 ? 32.992 8.064 -41.690 1.00 93.69 84 ASN A CA 1
ATOM 679 C C . ASN A 1 84 ? 32.520 7.819 -43.130 1.00 93.69 84 ASN A C 1
ATOM 681 O O . ASN A 1 84 ? 33.342 7.543 -44.004 1.00 93.69 84 ASN A O 1
ATOM 685 N N . LEU A 1 85 ? 31.208 7.838 -43.362 1.00 93.25 85 LEU A N 1
ATOM 686 C CA . LEU A 1 85 ? 30.603 7.615 -44.674 1.00 93.25 85 LEU A CA 1
ATOM 687 C C . LEU A 1 85 ? 30.186 8.921 -45.364 1.00 93.25 85 LEU A C 1
ATOM 689 O O . LEU A 1 85 ? 29.698 8.863 -46.491 1.00 93.25 85 LEU A O 1
ATOM 693 N N . GLU A 1 86 ? 30.373 10.069 -44.705 1.00 92.56 86 GLU A N 1
ATOM 694 C CA . GLU A 1 86 ? 29.943 11.398 -45.156 1.00 92.56 86 GLU A CA 1
ATOM 695 C C . GLU A 1 86 ? 28.441 11.453 -45.510 1.00 92.56 86 GLU A C 1
ATOM 697 O O . GLU A 1 86 ? 28.015 12.119 -46.456 1.00 92.56 86 GLU A O 1
ATOM 702 N N . ILE A 1 87 ? 27.616 10.729 -44.746 1.00 87.81 87 ILE A N 1
ATOM 703 C CA . ILE A 1 87 ? 26.161 10.664 -44.932 1.00 87.81 87 ILE A CA 1
ATOM 704 C C . ILE A 1 87 ? 25.495 11.644 -43.969 1.00 87.81 87 ILE A C 1
ATOM 706 O O . ILE A 1 87 ? 25.802 11.665 -42.784 1.00 87.81 87 ILE A O 1
ATOM 710 N N . SER A 1 88 ? 24.536 12.431 -44.460 1.00 80.12 88 SER A N 1
ATOM 711 C CA . SER A 1 88 ? 23.671 13.238 -43.593 1.00 80.12 88 SER A CA 1
ATOM 712 C C . SER A 1 88 ? 22.401 12.462 -43.222 1.00 80.12 88 SER A C 1
ATOM 714 O O . SER A 1 88 ? 21.691 12.022 -44.137 1.00 80.12 88 SER A O 1
ATOM 716 N N . PRO A 1 89 ? 22.078 12.303 -41.925 1.00 77.56 89 PRO A N 1
ATOM 717 C CA . PRO A 1 89 ? 20.868 11.611 -41.506 1.00 77.56 89 PRO A CA 1
ATOM 718 C C . PRO A 1 89 ? 19.590 12.345 -41.951 1.00 77.56 89 PRO A C 1
ATOM 720 O O . PRO A 1 89 ? 19.538 13.580 -41.943 1.00 77.56 89 PRO A O 1
ATOM 723 N N . PRO A 1 90 ? 18.521 11.609 -42.302 1.00 79.88 90 PRO A N 1
ATOM 724 C CA . PRO A 1 90 ? 17.184 12.172 -42.471 1.00 79.88 90 PRO A CA 1
ATOM 725 C C . PRO A 1 90 ? 16.679 12.813 -41.168 1.00 79.88 90 PRO A C 1
ATOM 727 O O . PRO A 1 90 ? 16.845 12.235 -40.096 1.00 79.88 90 PRO A O 1
ATOM 730 N N . GLN A 1 91 ? 15.990 13.958 -41.258 1.00 72.50 91 GLN A N 1
ATOM 731 C CA . GLN A 1 91 ? 15.431 14.663 -40.088 1.00 72.50 91 GLN A CA 1
ATOM 732 C C . GLN A 1 91 ? 14.451 13.815 -39.263 1.00 72.50 91 GLN A C 1
ATOM 734 O O . GLN A 1 91 ? 14.330 14.026 -38.065 1.00 72.50 91 GLN A O 1
ATOM 739 N N . ASP A 1 92 ? 13.781 12.838 -39.874 1.00 76.38 92 ASP A N 1
ATOM 740 C CA . ASP A 1 92 ? 12.831 11.964 -39.172 1.00 76.38 92 ASP A CA 1
ATOM 741 C C . ASP A 1 92 ? 13.520 10.891 -38.307 1.00 76.38 92 ASP A C 1
ATOM 743 O O . ASP A 1 92 ? 12.859 10.189 -37.542 1.00 76.38 92 ASP A O 1
ATOM 747 N N . LEU A 1 93 ? 14.840 10.728 -38.451 1.00 73.69 93 LEU A N 1
ATOM 748 C CA . LEU A 1 93 ? 15.647 9.747 -37.721 1.00 73.69 93 LEU A CA 1
ATOM 749 C C . LEU A 1 93 ? 16.541 10.388 -36.654 1.00 73.69 93 LEU A C 1
ATOM 751 O O . LEU A 1 93 ? 17.277 9.670 -35.977 1.00 73.69 93 LEU A O 1
ATOM 755 N N . THR A 1 94 ? 16.480 11.711 -36.479 1.00 69.88 94 THR A N 1
ATOM 756 C CA . THR A 1 94 ? 17.219 12.386 -35.414 1.00 69.88 94 THR A CA 1
ATOM 757 C C . THR A 1 94 ? 16.482 12.244 -34.085 1.00 69.88 94 THR A C 1
ATOM 759 O O . THR A 1 94 ? 15.261 12.389 -33.993 1.00 69.88 94 THR A O 1
ATOM 762 N N . ILE A 1 95 ? 17.229 11.927 -33.026 1.00 69.38 95 ILE A N 1
ATOM 763 C CA . ILE A 1 95 ? 16.665 11.829 -31.681 1.00 69.38 95 ILE A CA 1
ATOM 764 C C . ILE A 1 95 ? 16.414 13.257 -31.172 1.00 69.38 95 ILE A C 1
ATOM 766 O O . ILE A 1 95 ? 17.344 14.067 -31.165 1.00 69.38 95 ILE A O 1
ATOM 770 N N . PRO A 1 96 ? 15.182 13.600 -30.754 1.00 68.31 96 PRO A N 1
ATOM 771 C CA . PRO A 1 96 ? 14.898 14.918 -30.207 1.00 68.31 96 PRO A CA 1
ATOM 772 C C . PRO A 1 96 ? 15.669 15.130 -28.900 1.00 68.31 96 PRO A C 1
ATOM 774 O O . PRO A 1 96 ? 15.578 14.329 -27.970 1.00 68.31 96 PRO A O 1
ATOM 777 N N . VAL A 1 97 ? 16.420 16.229 -28.844 1.00 65.38 97 VAL A N 1
ATOM 778 C CA . VAL A 1 97 ? 17.089 16.705 -27.632 1.00 65.38 97 VAL A CA 1
ATOM 779 C C . VAL A 1 97 ? 16.083 17.566 -26.875 1.00 65.38 97 VAL A C 1
ATOM 781 O O . VAL A 1 97 ? 15.582 18.552 -27.416 1.00 65.38 97 VAL A O 1
ATOM 784 N N . PHE A 1 98 ? 15.736 17.158 -25.657 1.00 62.88 98 PHE A N 1
ATOM 785 C CA . PHE A 1 98 ? 14.872 17.931 -24.770 1.00 62.88 98 PHE A CA 1
ATOM 786 C C . PHE A 1 98 ? 15.754 18.552 -23.680 1.00 62.88 98 PHE A C 1
ATOM 788 O O . PHE A 1 98 ? 16.336 17.810 -22.888 1.00 62.88 98 PHE A O 1
ATOM 795 N N . ASP A 1 99 ? 15.879 19.883 -23.701 1.00 54.09 99 ASP A N 1
ATOM 796 C CA . ASP A 1 99 ? 16.593 20.689 -22.695 1.00 54.09 99 ASP A CA 1
ATOM 797 C C . ASP A 1 99 ? 15.807 20.820 -21.377 1.00 54.09 99 ASP A C 1
ATOM 799 O O . ASP A 1 99 ? 14.554 20.912 -21.430 1.00 54.09 99 ASP A O 1
#

Radius of gyration: 37.7 Å; chains: 1; bounding box: 62×29×107 Å